Protein AF-A0A8D2DPH6-F1 (afdb_monomer_lite)

Secondary structure (DSSP, 8-state):
-PPPS------PPP-EEE--TT--TTSPPEEE-SSS---S-----------GGGS--

Organism: Sciurus vulgaris (NCBI:txid55149)

Foldseek 3Di:
DDPDPDDPDPPQAQPDWADDPPDDPPDDIHTHRDPDDDDDDDDDDPPPPDDPVNVPD

Radius of gyration: 19.86 Å; chains: 1; bounding box: 51×45×34 Å

Structure (mmCIF, N/CA/C/O backbone):
data_AF-A0A8D2DPH6-F1
#
_entry.id   AF-A0A8D2DPH6-F1
#
loop_
_atom_site.group_PDB
_atom_site.id
_atom_site.type_symbol
_atom_site.label_atom_id
_atom_site.label_alt_id
_atom_site.label_comp_id
_atom_site.label_asym_id
_atom_site.label_entity_id
_atom_site.label_seq_id
_atom_site.pdbx_PDB_ins_code
_atom_site.Cartn_x
_atom_site.Cartn_y
_atom_site.Cartn_z
_atom_site.occupancy
_atom_site.B_iso_or_equiv
_atom_site.auth_seq_id
_atom_site.auth_comp_id
_atom_site.auth_asym_id
_atom_site.auth_atom_id
_atom_site.pdbx_PDB_model_num
ATOM 1 N N . MET A 1 1 ? 35.284 2.998 -10.316 1.00 44.19 1 MET A N 1
ATOM 2 C CA . MET A 1 1 ? 34.899 3.294 -8.924 1.00 44.19 1 MET A CA 1
ATOM 3 C C . MET A 1 1 ? 33.658 2.468 -8.649 1.00 44.19 1 MET A C 1
ATOM 5 O O . MET A 1 1 ? 32.592 2.799 -9.148 1.00 44.19 1 MET A O 1
ATOM 9 N N . GLU A 1 2 ? 33.839 1.309 -8.029 1.00 51.81 2 GLU A N 1
ATOM 10 C CA . GLU A 1 2 ? 32.741 0.408 -7.667 1.00 51.81 2 GLU A CA 1
ATOM 11 C C . GLU A 1 2 ? 32.025 1.001 -6.440 1.00 51.81 2 GLU A C 1
ATOM 13 O O . GLU A 1 2 ? 32.713 1.487 -5.538 1.00 51.81 2 GLU A O 1
ATOM 18 N N . PRO A 1 3 ? 30.680 1.051 -6.389 1.00 58.28 3 PRO A N 1
ATOM 19 C CA . PRO A 1 3 ? 29.996 1.543 -5.201 1.00 58.28 3 PRO A CA 1
ATOM 20 C C . PRO A 1 3 ? 30.178 0.534 -4.053 1.00 58.28 3 PRO A C 1
ATOM 22 O O . PRO A 1 3 ? 30.132 -0.675 -4.298 1.00 58.28 3 PRO A O 1
ATOM 25 N N . PRO A 1 4 ? 30.386 0.993 -2.806 1.00 56.78 4 PRO A N 1
ATOM 26 C CA . PRO A 1 4 ? 30.627 0.101 -1.682 1.00 56.78 4 PRO A CA 1
ATOM 27 C C . PRO A 1 4 ? 29.374 -0.734 -1.408 1.00 56.78 4 PRO A C 1
ATOM 29 O O . PRO A 1 4 ? 28.307 -0.211 -1.081 1.00 56.78 4 PRO A O 1
ATOM 32 N N . GLY A 1 5 ? 29.513 -2.049 -1.566 1.00 60.91 5 GLY A N 1
ATOM 33 C CA . GLY A 1 5 ? 28.533 -3.017 -1.100 1.00 60.91 5 GLY A CA 1
ATOM 34 C C . GLY A 1 5 ? 28.473 -3.010 0.426 1.00 60.91 5 GLY A C 1
ATOM 35 O O . GLY A 1 5 ? 29.507 -3.003 1.089 1.00 60.91 5 GLY A O 1
ATOM 36 N N . GLY A 1 6 ? 27.259 -3.033 0.977 1.00 57.19 6 GLY A N 1
ATOM 37 C CA . GLY A 1 6 ? 27.044 -3.335 2.394 1.00 57.19 6 GLY A CA 1
ATOM 38 C C . GLY A 1 6 ? 26.829 -2.141 3.324 1.00 57.19 6 GLY A C 1
ATOM 39 O O . GLY A 1 6 ? 27.112 -2.255 4.509 1.00 57.19 6 GLY A O 1
ATOM 40 N N . GLY A 1 7 ? 26.309 -1.014 2.837 1.00 48.53 7 GLY A N 1
ATOM 41 C CA . GLY A 1 7 ? 25.644 -0.067 3.733 1.00 48.53 7 GLY A CA 1
ATOM 42 C C . GLY A 1 7 ? 24.269 -0.620 4.094 1.00 48.53 7 GLY A C 1
ATOM 43 O O . GLY A 1 7 ? 23.460 -0.820 3.188 1.00 48.53 7 GLY A O 1
ATOM 44 N N . GLU A 1 8 ? 24.004 -0.881 5.378 1.00 55.88 8 GLU A N 1
ATOM 45 C CA . GLU A 1 8 ? 22.637 -1.024 5.889 1.00 55.88 8 GLU A CA 1
ATOM 46 C C . GLU A 1 8 ? 21.798 0.106 5.292 1.00 55.88 8 GLU A C 1
ATOM 48 O O . GLU A 1 8 ? 22.010 1.287 5.575 1.00 55.88 8 GLU A O 1
ATOM 53 N N . GLN A 1 9 ? 20.907 -0.254 4.369 1.00 61.03 9 GLN A N 1
ATOM 54 C CA . GLN A 1 9 ? 20.020 0.707 3.744 1.00 61.03 9 GLN A CA 1
ATOM 55 C C . GLN A 1 9 ? 19.204 1.309 4.895 1.00 61.03 9 GLN A C 1
ATOM 57 O O . GLN A 1 9 ? 18.601 0.529 5.641 1.00 61.03 9 GLN A O 1
ATOM 62 N N . PRO A 1 10 ? 19.208 2.643 5.098 1.00 61.53 10 PRO A N 1
ATOM 63 C CA . PRO A 1 10 ? 18.461 3.241 6.198 1.00 61.53 10 PRO A CA 1
ATOM 64 C C . PRO A 1 10 ? 17.027 2.716 6.130 1.00 61.53 10 PRO A C 1
ATOM 66 O O . PRO A 1 10 ? 16.522 2.573 5.007 1.00 61.53 10 PRO A O 1
ATOM 69 N N . PRO A 1 11 ? 16.391 2.375 7.271 1.00 66.56 11 PRO A N 1
ATOM 70 C CA . PRO A 1 11 ? 15.053 1.803 7.268 1.00 66.56 11 PRO A CA 1
ATOM 71 C C . PRO A 1 11 ? 14.163 2.721 6.434 1.00 66.56 11 PRO A C 1
ATOM 73 O O . PRO A 1 11 ? 13.911 3.867 6.810 1.00 66.56 11 PRO A O 1
ATOM 76 N N . GLN A 1 12 ? 13.799 2.255 5.235 1.00 76.31 12 GLN A N 1
ATOM 77 C CA . GLN A 1 12 ? 13.055 3.073 4.284 1.00 76.31 12 GLN A CA 1
ATOM 78 C C . GLN A 1 12 ? 11.745 3.417 4.961 1.00 76.31 12 GLN A C 1
ATOM 80 O O . GLN A 1 12 ? 11.030 2.503 5.323 1.00 76.31 12 GLN A O 1
ATOM 85 N N . GLN A 1 13 ? 11.426 4.689 5.175 1.00 88.00 13 GLN A N 1
ATOM 86 C CA . GLN A 1 13 ? 10.122 5.029 5.734 1.00 88.00 13 GLN A CA 1
ATOM 87 C C . GLN A 1 13 ? 9.034 4.748 4.689 1.00 88.00 13 GLN A C 1
ATOM 89 O O . GLN A 1 13 ? 9.274 4.945 3.492 1.00 88.00 13 GLN A O 1
ATOM 94 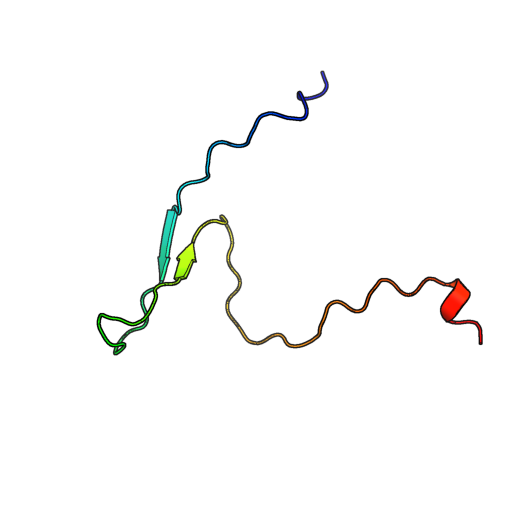N N . PRO A 1 14 ? 7.838 4.298 5.102 1.00 91.62 14 PRO A N 1
ATOM 95 C CA . PRO A 1 14 ? 6.724 4.214 4.178 1.00 91.62 14 PRO A CA 1
ATOM 96 C C . PRO A 1 14 ? 6.398 5.628 3.697 1.00 91.62 14 PRO A C 1
ATOM 98 O O . PRO A 1 14 ? 6.245 6.551 4.494 1.00 91.62 14 PRO A O 1
ATOM 101 N N . TRP A 1 15 ? 6.282 5.805 2.386 1.00 89.62 15 TRP A N 1
ATOM 102 C CA . TRP A 1 15 ? 5.957 7.106 1.800 1.00 89.62 15 TRP A CA 1
ATOM 103 C C . TRP A 1 15 ? 4.445 7.364 1.768 1.00 89.62 15 TRP A C 1
ATOM 105 O O . TRP A 1 15 ? 4.007 8.470 1.462 1.00 89.62 15 TRP A O 1
ATOM 115 N N . GLY A 1 16 ? 3.633 6.357 2.099 1.00 93.25 16 GLY A N 1
ATOM 116 C CA . GLY A 1 16 ? 2.186 6.486 2.188 1.00 93.25 16 GLY A CA 1
ATOM 117 C C . GLY A 1 16 ? 1.506 5.231 2.724 1.00 93.25 16 GLY A C 1
ATOM 118 O O . GLY A 1 16 ? 2.153 4.234 3.053 1.00 93.25 16 GLY A O 1
ATOM 119 N N . ARG A 1 17 ? 0.173 5.278 2.797 1.00 93.69 17 ARG A N 1
ATOM 120 C CA . ARG A 1 17 ? -0.671 4.136 3.165 1.00 93.69 17 ARG A CA 1
ATOM 121 C C . ARG A 1 17 ? -1.972 4.123 2.368 1.00 93.69 17 ARG A C 1
ATOM 123 O O . ARG A 1 17 ? -2.516 5.183 2.070 1.00 93.69 17 ARG A O 1
ATOM 130 N N . LEU A 1 18 ? -2.482 2.932 2.071 1.00 93.81 18 LEU A N 1
ATOM 131 C CA . LEU A 1 18 ? -3.818 2.720 1.519 1.00 93.81 18 LEU A CA 1
ATOM 132 C C . LEU A 1 18 ? -4.767 2.307 2.645 1.00 93.81 18 LEU A C 1
ATOM 134 O O . LEU A 1 18 ? -4.491 1.356 3.380 1.00 93.81 18 LEU A O 1
ATOM 138 N N . LEU A 1 19 ? -5.881 3.029 2.756 1.00 93.56 19 LEU A N 1
ATOM 139 C CA . LEU A 1 19 ? -6.984 2.740 3.669 1.00 93.56 19 LEU A CA 1
ATOM 140 C C . LEU A 1 19 ? -8.165 2.217 2.861 1.00 93.56 19 LEU A C 1
ATOM 142 O O . LEU A 1 19 ? -8.555 2.822 1.859 1.00 93.56 19 LEU A O 1
ATOM 146 N N . ARG A 1 20 ? -8.743 1.098 3.293 1.00 93.19 20 ARG A N 1
ATOM 147 C CA . ARG A 1 20 ? -9.966 0.586 2.685 1.00 93.19 20 ARG A CA 1
ATOM 148 C C . ARG A 1 20 ? -11.152 1.412 3.178 1.00 93.19 20 ARG A C 1
ATOM 150 O O . ARG A 1 20 ? -11.370 1.557 4.375 1.00 93.19 20 ARG A O 1
ATOM 157 N N . LEU A 1 21 ? -11.928 1.944 2.241 1.00 93.62 21 LEU A N 1
ATOM 158 C CA . LEU A 1 21 ? -13.145 2.683 2.565 1.00 93.62 21 LEU A CA 1
ATOM 159 C C . LEU A 1 21 ? -14.230 1.731 3.081 1.00 93.62 21 LEU A C 1
ATOM 161 O O . LEU A 1 21 ? -14.395 0.630 2.553 1.00 93.62 21 LEU A O 1
ATOM 165 N N . GLY A 1 22 ? -14.964 2.170 4.105 1.00 93.94 22 GLY A N 1
ATOM 166 C CA . GLY A 1 22 ? -16.002 1.368 4.760 1.00 93.94 22 GLY A CA 1
ATOM 167 C C . GLY A 1 22 ? -15.465 0.209 5.605 1.00 93.94 22 GLY A C 1
ATOM 168 O O . GLY A 1 22 ? -16.245 -0.651 6.001 1.00 93.94 22 GLY A O 1
ATOM 169 N N . ALA A 1 23 ? -14.154 0.160 5.847 1.00 90.44 23 ALA A N 1
ATOM 170 C CA . ALA A 1 23 ? -13.563 -0.763 6.801 1.00 90.44 23 ALA A CA 1
ATOM 171 C C . ALA A 1 23 ? -13.728 -0.248 8.239 1.00 90.44 23 ALA A C 1
ATOM 173 O O . ALA A 1 23 ? -13.828 0.962 8.461 1.00 90.44 23 ALA A O 1
ATOM 174 N N . GLU A 1 24 ? -13.752 -1.165 9.204 1.00 92.50 24 GLU A N 1
ATOM 175 C CA . GLU A 1 24 ? -13.719 -0.803 10.622 1.00 92.50 24 GLU A CA 1
ATOM 176 C C . GLU A 1 24 ? -12.390 -0.126 10.982 1.00 92.50 24 GLU A C 1
ATOM 178 O O . GLU A 1 24 ? -11.373 -0.333 10.321 1.00 92.50 24 GLU A O 1
ATOM 183 N N . GLU A 1 25 ? -12.375 0.658 12.063 1.00 85.44 25 GLU A N 1
ATOM 184 C CA . GLU A 1 25 ? -11.166 1.359 12.528 1.00 85.44 25 GLU A CA 1
ATOM 185 C C . GLU A 1 25 ? -10.011 0.393 12.862 1.00 85.44 25 GLU A C 1
ATOM 187 O O . GLU A 1 25 ? -8.837 0.751 12.774 1.00 85.44 25 GLU A O 1
ATOM 192 N N . SER A 1 26 ? -10.344 -0.855 13.193 1.00 89.69 26 SER A N 1
ATOM 193 C CA . SER A 1 26 ? -9.401 -1.936 13.478 1.00 89.69 26 SER A CA 1
ATOM 194 C C . SER A 1 26 ? -8.816 -2.606 12.228 1.00 89.69 26 SER A C 1
ATOM 196 O O . SER A 1 26 ? -7.868 -3.386 12.351 1.00 89.69 26 SER A O 1
ATOM 198 N N . GLU A 1 27 ? -9.352 -2.343 11.031 1.00 91.81 27 GLU A N 1
ATOM 199 C CA . GLU A 1 27 ? -8.876 -2.987 9.808 1.00 91.81 27 GLU A CA 1
ATOM 200 C C . GLU A 1 27 ? -7.470 -2.467 9.440 1.00 91.81 27 GLU A C 1
ATOM 202 O O . GLU A 1 27 ? -7.234 -1.254 9.372 1.00 91.81 27 GLU A O 1
ATOM 207 N N . PRO A 1 28 ? -6.499 -3.365 9.187 1.00 89.88 28 PRO A N 1
ATOM 208 C CA . PRO A 1 28 ? -5.135 -2.967 8.877 1.00 89.88 28 PRO A CA 1
ATOM 209 C C . PRO A 1 28 ? -5.036 -2.185 7.563 1.00 89.88 28 PRO A C 1
ATOM 211 O O . PRO A 1 28 ? -5.658 -2.507 6.550 1.00 89.88 28 PRO A O 1
ATOM 214 N N . HIS A 1 29 ? -4.161 -1.182 7.563 1.00 92.81 29 HIS A N 1
ATOM 215 C CA . HIS A 1 29 ? -3.812 -0.408 6.379 1.00 92.81 29 HIS A CA 1
ATOM 216 C C . HIS A 1 29 ? -2.606 -1.010 5.652 1.00 92.81 29 HIS A C 1
ATOM 218 O O . HIS A 1 29 ? -1.706 -1.586 6.264 1.00 92.81 29 HIS A O 1
ATOM 224 N N . VAL A 1 30 ? -2.548 -0.826 4.333 1.00 93.12 30 VAL A N 1
ATOM 225 C CA . VAL A 1 30 ? -1.401 -1.265 3.524 1.00 93.12 30 VAL A CA 1
ATOM 226 C C . VAL A 1 30 ? -0.388 -0.131 3.448 1.00 93.12 30 VAL A C 1
ATOM 228 O O . VAL A 1 30 ? -0.712 0.952 2.969 1.00 93.12 30 VAL A O 1
ATOM 231 N N . LEU A 1 31 ? 0.842 -0.368 3.899 1.00 93.94 31 LEU A N 1
ATOM 232 C CA . LEU A 1 31 ? 1.932 0.606 3.825 1.00 93.94 31 LEU A CA 1
ATOM 233 C C . LEU A 1 31 ? 2.635 0.553 2.463 1.00 93.94 31 LEU A C 1
ATOM 235 O O . LEU A 1 31 ? 2.939 -0.522 1.943 1.00 93.94 31 LEU A O 1
ATOM 239 N N . LEU A 1 32 ? 2.922 1.726 1.904 1.00 92.88 32 LEU A N 1
ATOM 240 C CA . LEU A 1 32 ? 3.580 1.883 0.613 1.00 92.88 32 LEU A CA 1
ATOM 241 C C . LEU A 1 32 ? 5.066 2.163 0.837 1.00 92.88 32 LEU A C 1
ATOM 243 O O . LEU A 1 32 ? 5.452 3.260 1.230 1.00 92.88 32 LEU A O 1
ATOM 247 N N . TRP A 1 33 ? 5.896 1.146 0.605 1.00 88.69 33 TRP A N 1
ATOM 248 C CA . TRP A 1 33 ? 7.351 1.225 0.806 1.00 88.69 33 TRP A CA 1
ATOM 249 C C . TRP A 1 33 ? 8.118 1.394 -0.507 1.00 88.69 33 TRP A C 1
ATOM 251 O O . TRP A 1 33 ? 9.188 1.988 -0.535 1.00 88.69 33 TRP A O 1
ATOM 261 N N . LYS A 1 34 ? 7.579 0.869 -1.615 1.00 88.69 34 LYS A N 1
ATOM 262 C CA . LYS A 1 34 ? 8.224 0.896 -2.937 1.00 88.69 34 LYS A CA 1
ATOM 263 C C . LYS A 1 34 ? 7.680 2.043 -3.767 1.00 88.69 34 LYS A C 1
ATOM 265 O O . L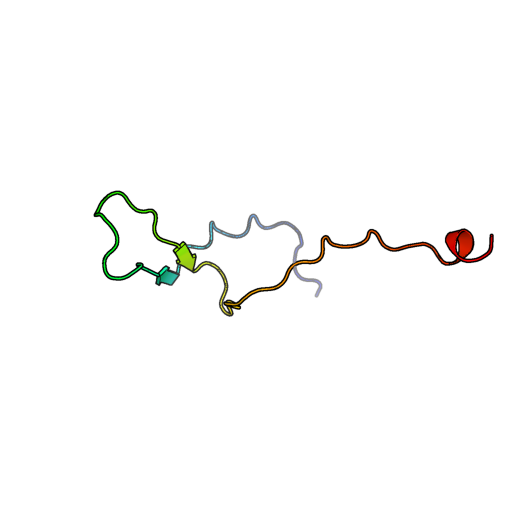YS A 1 34 ? 6.496 2.340 -3.674 1.00 88.69 34 LYS A O 1
ATOM 270 N N . ARG A 1 35 ? 8.519 2.622 -4.624 1.00 86.19 35 ARG A N 1
ATOM 271 C CA . ARG A 1 35 ? 8.132 3.700 -5.547 1.00 86.19 35 ARG A CA 1
ATOM 272 C C . ARG A 1 35 ? 7.012 3.302 -6.518 1.00 86.19 35 ARG A C 1
ATOM 274 O O . ARG A 1 35 ? 6.208 4.146 -6.889 1.00 86.19 35 ARG A O 1
ATOM 281 N N . GLU A 1 36 ? 6.968 2.034 -6.915 1.00 90.00 36 GLU A N 1
ATOM 282 C CA . GLU A 1 36 ? 5.920 1.466 -7.764 1.00 90.00 36 GLU A CA 1
ATOM 283 C C . GLU A 1 36 ? 5.252 0.294 -7.035 1.00 90.00 36 GLU A C 1
ATOM 285 O O . GLU A 1 36 ? 5.931 -0.544 -6.432 1.00 90.00 36 GLU A O 1
ATOM 290 N N . TRP A 1 37 ? 3.918 0.250 -7.071 1.00 89.06 37 TRP A N 1
ATOM 291 C CA . TRP A 1 37 ? 3.111 -0.773 -6.409 1.00 89.06 37 TRP A CA 1
ATOM 292 C C . TRP A 1 37 ? 2.046 -1.306 -7.366 1.00 89.06 37 TRP A C 1
ATOM 294 O O . TRP A 1 37 ? 1.238 -0.545 -7.892 1.00 89.06 37 TRP A O 1
ATOM 304 N N . THR A 1 38 ? 2.023 -2.618 -7.583 1.00 90.81 38 THR A N 1
ATOM 305 C CA . THR A 1 38 ? 1.030 -3.270 -8.445 1.00 90.81 38 THR A CA 1
ATOM 306 C C . THR A 1 38 ? -0.152 -3.757 -7.611 1.00 90.81 38 THR A C 1
ATOM 308 O O . THR A 1 38 ? 0.039 -4.384 -6.570 1.00 90.81 38 THR A O 1
ATOM 311 N N . ILE A 1 39 ? -1.377 -3.500 -8.073 1.00 90.81 39 ILE A N 1
ATOM 312 C CA . ILE A 1 39 ? -2.622 -3.885 -7.395 1.00 90.81 39 ILE A CA 1
ATOM 313 C C . ILE A 1 39 ? -3.472 -4.698 -8.375 1.00 90.81 39 ILE A C 1
ATOM 315 O O . ILE A 1 39 ? -3.754 -4.240 -9.479 1.00 90.81 39 ILE A O 1
ATOM 319 N N . GLY A 1 40 ? -3.874 -5.911 -7.992 1.00 89.19 40 GLY A N 1
ATOM 320 C CA . GLY A 1 40 ? -4.671 -6.798 -8.843 1.00 89.19 40 GLY A CA 1
ATOM 321 C C . GLY A 1 40 ? -4.542 -8.269 -8.449 1.00 89.19 40 GLY A C 1
ATOM 322 O O . GLY A 1 40 ? -3.853 -8.613 -7.490 1.00 89.19 40 GLY A O 1
ATOM 323 N N . ARG A 1 41 ? -5.208 -9.166 -9.185 1.00 85.69 41 ARG A N 1
ATOM 324 C CA . ARG A 1 41 ? -5.188 -10.612 -8.914 1.00 85.69 41 ARG A CA 1
ATOM 325 C C . ARG A 1 41 ? -4.127 -11.306 -9.775 1.00 85.69 41 ARG A C 1
ATOM 327 O O . ARG A 1 41 ? -4.302 -11.414 -10.983 1.00 85.69 41 ARG A O 1
ATOM 334 N N . ARG A 1 42 ? -3.079 -11.854 -9.149 1.00 76.38 42 ARG A N 1
ATOM 335 C CA . ARG A 1 42 ? -2.184 -12.857 -9.758 1.00 76.38 42 ARG A CA 1
ATOM 336 C C . ARG A 1 42 ? -2.032 -14.044 -8.808 1.00 76.38 42 ARG A C 1
ATOM 338 O O . ARG A 1 42 ? -1.707 -13.860 -7.639 1.00 76.38 42 ARG A O 1
ATOM 345 N N . ARG A 1 43 ? -2.297 -15.254 -9.300 1.00 71.75 43 ARG A N 1
ATOM 346 C CA . ARG A 1 43 ? -2.110 -16.517 -8.574 1.00 71.75 43 ARG A CA 1
ATOM 347 C C . ARG A 1 43 ? -1.344 -17.487 -9.456 1.00 71.75 43 ARG A C 1
ATOM 349 O O . ARG A 1 43 ? -1.944 -18.214 -10.230 1.00 71.75 43 ARG A O 1
ATOM 356 N N . GLU A 1 44 ? -0.037 -17.505 -9.280 1.00 63.31 44 GLU A N 1
ATOM 357 C CA . GLU A 1 44 ? 0.789 -18.681 -9.519 1.00 63.31 44 GLU A CA 1
ATOM 358 C C . GLU A 1 44 ? 1.996 -18.529 -8.593 1.00 63.31 44 GLU A C 1
ATOM 360 O O . GLU A 1 44 ? 2.614 -17.464 -8.523 1.00 63.31 44 GLU A O 1
ATOM 365 N N . THR A 1 45 ? 2.247 -19.558 -7.786 1.00 58.56 45 THR A N 1
ATOM 366 C CA . THR A 1 45 ? 3.486 -19.702 -7.021 1.00 58.56 45 THR A CA 1
ATOM 367 C C . THR A 1 45 ? 4.664 -19.506 -7.975 1.00 58.56 45 THR A C 1
ATOM 369 O O . THR A 1 45 ? 4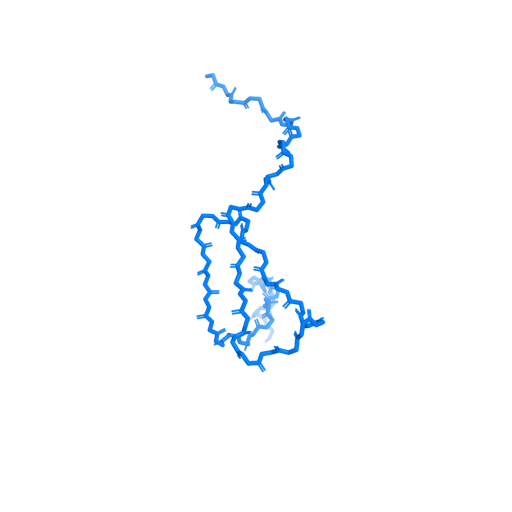.569 -19.946 -9.124 1.00 58.56 45 THR A O 1
ATOM 372 N N . PRO A 1 46 ? 5.779 -18.874 -7.560 1.00 60.03 46 PRO A N 1
ATOM 373 C CA . PRO A 1 46 ? 6.987 -18.953 -8.365 1.00 60.03 46 PRO A CA 1
ATOM 374 C C . PRO A 1 46 ? 7.293 -20.441 -8.552 1.00 60.03 46 PRO A C 1
ATOM 376 O O . PRO A 1 46 ? 7.607 -21.142 -7.589 1.00 60.03 46 PRO A O 1
ATOM 379 N N . LYS A 1 47 ? 7.128 -20.946 -9.780 1.00 64.25 47 LYS A N 1
ATOM 380 C CA . LYS A 1 47 ? 7.636 -22.267 -10.126 1.00 64.25 47 LYS A CA 1
ATOM 381 C C . LYS A 1 47 ? 9.150 -22.144 -9.943 1.00 64.25 47 LYS A C 1
ATOM 383 O O . LYS A 1 47 ? 9.724 -21.202 -10.502 1.00 64.25 47 LYS A O 1
ATOM 388 N N . PRO A 1 48 ? 9.793 -22.994 -9.123 1.00 73.00 48 PRO A N 1
ATOM 389 C CA . PRO A 1 48 ? 11.242 -22.967 -9.043 1.00 73.00 48 PRO A CA 1
ATOM 390 C C . PRO A 1 48 ? 11.797 -23.102 -10.468 1.00 73.00 48 PRO A C 1
ATOM 392 O O . PRO A 1 48 ? 11.151 -23.746 -11.305 1.00 73.00 48 PRO A O 1
ATOM 395 N N . PRO A 1 49 ? 12.934 -22.462 -10.781 1.00 74.75 49 PRO A N 1
ATOM 396 C CA . PRO A 1 49 ? 13.541 -22.606 -12.092 1.00 74.75 49 PRO A CA 1
ATOM 397 C C . PRO A 1 49 ? 13.793 -24.096 -12.338 1.00 74.75 49 PRO A C 1
ATOM 399 O O . PRO A 1 49 ? 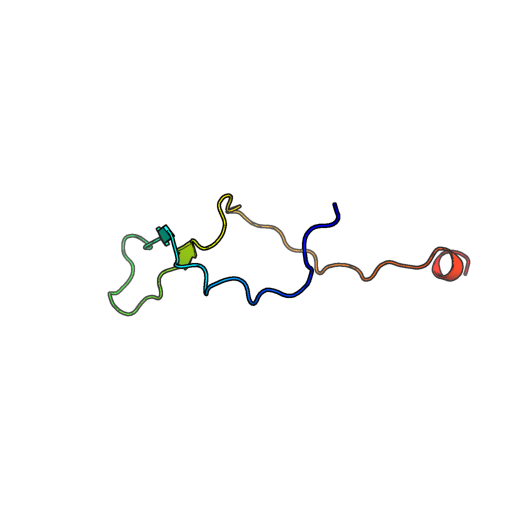14.645 -24.693 -11.685 1.00 74.75 49 PRO A O 1
ATOM 402 N N . VAL A 1 50 ? 13.026 -24.695 -13.250 1.00 76.62 50 VAL A N 1
ATOM 403 C CA . VAL A 1 50 ? 13.279 -26.054 -13.736 1.00 76.62 50 VAL A CA 1
ATOM 404 C C . VAL A 1 50 ? 14.579 -26.005 -14.519 1.00 76.62 50 VAL A C 1
ATOM 406 O O . VAL A 1 50 ? 14.720 -25.207 -15.451 1.00 76.62 50 VAL A O 1
ATOM 409 N N . ARG A 1 51 ? 15.560 -26.815 -14.122 1.00 81.31 51 ARG A N 1
ATOM 410 C CA . ARG A 1 51 ? 16.797 -26.931 -14.893 1.00 81.31 51 ARG A CA 1
ATOM 411 C C . ARG A 1 51 ? 16.496 -27.667 -16.189 1.00 81.31 51 ARG A C 1
ATOM 413 O O . ARG A 1 51 ? 15.676 -28.576 -16.221 1.00 81.31 51 ARG A O 1
ATOM 420 N N . MET A 1 52 ? 17.203 -27.318 -17.262 1.00 72.25 52 MET A N 1
ATOM 421 C CA . MET A 1 52 ? 17.027 -27.959 -18.575 1.00 72.25 52 MET A CA 1
ATOM 422 C C . MET A 1 52 ? 17.248 -29.485 -18.527 1.00 72.25 52 MET A C 1
ATOM 424 O O . MET A 1 52 ? 16.698 -30.212 -19.343 1.00 72.25 52 MET A O 1
ATOM 428 N N . SER A 1 53 ? 17.987 -29.973 -17.524 1.00 74.62 53 SER A N 1
ATOM 429 C CA . SER A 1 53 ? 18.177 -31.394 -17.211 1.00 74.62 53 SER A CA 1
ATOM 430 C C . SER A 1 53 ? 16.923 -32.119 -16.698 1.00 74.62 53 SER A C 1
ATOM 432 O O . SER A 1 53 ? 16.883 -33.339 -16.749 1.00 74.62 53 SER A O 1
ATOM 434 N N . GLU A 1 54 ? 15.918 -31.403 -16.189 1.00 70.88 54 GLU A N 1
ATOM 435 C CA . GLU A 1 54 ? 14.671 -31.974 -15.648 1.00 70.88 54 GLU A CA 1
ATOM 436 C C . GLU A 1 54 ? 13.558 -32.084 -16.708 1.00 70.88 54 GLU A C 1
ATOM 438 O O . GLU A 1 54 ? 12.518 -32.681 -16.452 1.00 70.88 54 GLU A O 1
ATOM 443 N N . LEU A 1 55 ? 13.767 -31.511 -17.900 1.00 68.81 55 LEU A N 1
ATOM 444 C CA . LEU A 1 55 ? 12.831 -31.523 -19.037 1.00 68.81 55 LEU A CA 1
ATOM 445 C C . LEU A 1 55 ? 13.082 -32.684 -20.022 1.00 68.81 55 LEU A C 1
ATOM 447 O O . LEU A 1 55 ? 12.378 -32.794 -21.021 1.00 68.81 55 LEU A O 1
ATOM 451 N N . LEU A 1 56 ? 14.092 -33.517 -19.762 1.00 70.94 56 LEU A N 1
ATOM 452 C CA . LEU A 1 56 ? 14.577 -34.587 -20.646 1.00 70.94 56 LEU A CA 1
ATOM 453 C C . LEU A 1 56 ? 14.296 -35.998 -20.083 1.00 70.94 56 LEU A C 1
ATOM 455 O O . LEU A 1 56 ? 15.118 -36.898 -20.254 1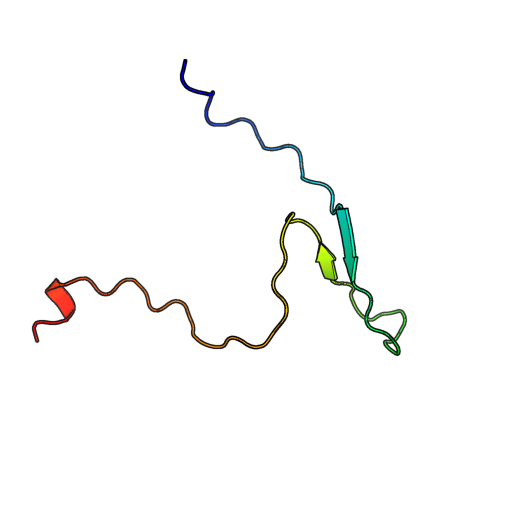.00 70.94 56 LEU A O 1
ATOM 459 N N . LEU A 1 57 ? 13.158 -36.185 -19.402 1.00 61.19 57 LEU A N 1
ATOM 460 C CA . LEU A 1 57 ? 12.632 -37.495 -18.986 1.00 61.19 57 LEU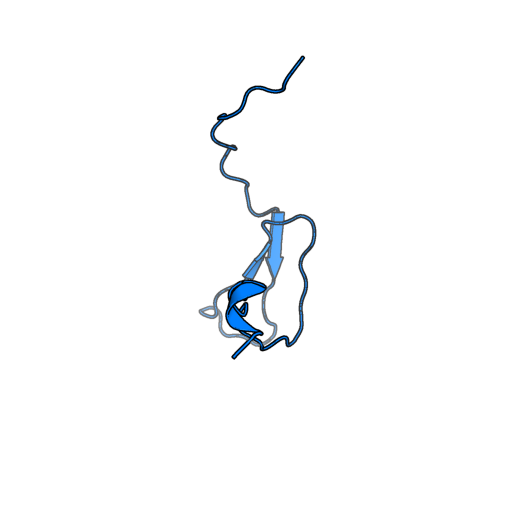 A CA 1
ATOM 461 C C . LEU A 1 57 ? 11.360 -37.834 -19.764 1.00 61.19 57 LEU A C 1
ATOM 463 O O . LEU A 1 57 ? 10.451 -36.974 -19.787 1.00 61.19 57 LEU A O 1
#

pLDDT: mean 78.13, std 14.6, range [44.19, 93.94]

Sequence (57 aa):
MEPPGGGEQPPQQPWGRLLRLGAEESEPHVLLWKREWTIGRRRETPKPPVRMSELLL